Protein AF-A0A7W4FW14-F1 (afdb_monomer)

Radius of gyration: 12.53 Å; Cα contacts (8 Å, |Δi|>4): 108; chains: 1; bounding box: 27×20×34 Å

Foldseek 3Di:
DQQQADPVRAGNLLSVLVVVVVPDDAFDKDDLPCLVVSVVNPHPDDSVVSSVVNLVSCCVRQNPVDPQWDWDADPVGDIMIGGD

Sequence (84 aa):
MTNLINRNGSFNYSAFVKQLSATLEPGQVIHPRCVRETRGYGNTDPIEKAEKALRSAFEMQLGSINPNFKRKRAPHGGYEYLRV

Nearest PDB structures (foldseek):
  4ixa-assembly1_A  TM=5.234E-01  e=6.950E-02  Staphylococcus epidermidis ATCC 12228
  4u88-assembly2_B  TM=4.331E-01  e=1.095E-01  Staphylococcus aureus USA300-ISMMS1
  4qwq-assembly1_B  TM=4.320E-01  e=3.308E-01  Staphylococcus aureus
  6qj2-assembly1_B  TM=4.544E-01  e=2.325E+00  Thermochaetoides thermophila DSM 1495
  8k1f-assembly2_B-2  TM=4.217E-01  e=3.911E+00  Fusobacterium nucleatum subsp. nucleatum ATCC 25586

pLDDT: mean 86.59, std 6.78, range [54.0, 93.88]

Secondary structure (DSSP, 8-state):
----B-TTS-B-HHHHHHHHHHTPPTT-EE-TTTHHHHHHTT--S-HHHHHHHHHHHHHHHHSTT-TTEEEEE-TTSSEEEEE-

Mean predicted aligned error: 4.49 Å

Structure (mmCIF, N/CA/C/O backbone):
data_AF-A0A7W4FW14-F1
#
_entry.id   AF-A0A7W4FW14-F1
#
loop_
_atom_site.group_PDB
_atom_site.id
_atom_site.type_symbol
_atom_site.label_atom_id
_atom_site.label_alt_id
_atom_site.label_comp_id
_atom_site.label_asym_id
_atom_site.label_entity_id
_atom_site.label_seq_id
_atom_site.pdbx_PDB_ins_code
_atom_site.Cartn_x
_atom_site.Cartn_y
_atom_site.Cartn_z
_atom_site.occupancy
_atom_site.B_iso_or_equiv
_atom_site.auth_seq_id
_atom_site.auth_comp_id
_atom_site.auth_asym_id
_atom_site.auth_atom_id
_atom_site.pdbx_PDB_model_num
ATOM 1 N N . MET A 1 1 ? -11.871 -2.799 -13.667 1.00 54.00 1 MET A N 1
ATOM 2 C CA . MET A 1 1 ? -10.491 -3.175 -13.286 1.00 54.00 1 MET A CA 1
ATOM 3 C C . MET A 1 1 ? -9.690 -1.901 -13.095 1.00 54.00 1 MET A C 1
ATOM 5 O O . MET A 1 1 ? -9.751 -1.035 -13.960 1.00 54.00 1 MET A O 1
ATOM 9 N N . THR A 1 2 ? -9.015 -1.743 -11.959 1.00 69.62 2 THR A N 1
ATOM 10 C CA . THR A 1 2 ? -8.170 -0.571 -11.688 1.00 69.62 2 THR A CA 1
ATOM 11 C C . THR A 1 2 ? -6.919 -0.656 -12.556 1.00 69.62 2 THR A C 1
ATOM 13 O O . THR A 1 2 ? -6.236 -1.674 -12.535 1.00 69.62 2 THR A O 1
ATOM 16 N N . ASN A 1 3 ? -6.619 0.382 -13.339 1.00 83.12 3 ASN A N 1
ATOM 17 C CA . ASN A 1 3 ? -5.399 0.385 -14.139 1.00 83.12 3 ASN A CA 1
ATOM 18 C C . ASN A 1 3 ? -4.191 0.656 -13.229 1.00 83.12 3 ASN A C 1
ATOM 20 O O . ASN A 1 3 ? -4.096 1.723 -12.619 1.00 83.12 3 ASN A O 1
ATOM 24 N N . LEU A 1 4 ? -3.301 -0.329 -13.112 1.00 90.56 4 LEU A N 1
ATOM 25 C CA . LEU A 1 4 ? -2.109 -0.262 -12.263 1.00 90.56 4 LEU A CA 1
ATOM 26 C C . LEU A 1 4 ? -0.897 0.315 -12.995 1.00 90.56 4 LEU A C 1
ATOM 28 O O . LEU A 1 4 ? 0.123 0.574 -12.364 1.00 90.56 4 LEU A O 1
ATOM 32 N N . ILE A 1 5 ? -1.014 0.560 -14.301 1.00 92.06 5 ILE A N 1
ATOM 33 C CA . ILE A 1 5 ? 0.014 1.206 -15.108 1.00 92.06 5 ILE A CA 1
ATOM 34 C C . ILE A 1 5 ? -0.511 2.571 -15.550 1.00 92.06 5 ILE A C 1
ATOM 36 O O . ILE A 1 5 ? -1.572 2.697 -16.164 1.00 92.06 5 ILE A O 1
ATOM 40 N N . ASN A 1 6 ? 0.225 3.622 -15.206 1.00 88.69 6 ASN A N 1
ATOM 41 C CA . ASN A 1 6 ? -0.082 4.979 -15.635 1.00 88.69 6 ASN A CA 1
ATOM 42 C C . ASN A 1 6 ? 0.097 5.117 -17.155 1.00 88.69 6 ASN A C 1
ATOM 44 O O . ASN A 1 6 ? 0.815 4.348 -17.788 1.00 88.69 6 ASN A O 1
ATOM 48 N N . ARG A 1 7 ? -0.484 6.166 -17.751 1.00 87.94 7 ARG A N 1
ATOM 49 C CA . ARG A 1 7 ? -0.359 6.442 -19.200 1.00 87.94 7 ARG A CA 1
ATOM 50 C C . ARG A 1 7 ? 1.092 6.581 -19.684 1.00 87.94 7 ARG A C 1
ATOM 52 O O . ARG A 1 7 ? 1.361 6.367 -20.855 1.00 87.94 7 ARG A O 1
ATOM 59 N N . ASN A 1 8 ? 2.009 6.936 -18.785 1.00 89.31 8 ASN A N 1
ATOM 60 C CA . ASN A 1 8 ? 3.443 7.054 -19.053 1.00 89.31 8 ASN A CA 1
ATOM 61 C C . ASN A 1 8 ? 4.225 5.737 -18.851 1.00 89.31 8 ASN A C 1
ATOM 63 O O . ASN A 1 8 ? 5.450 5.766 -18.833 1.00 89.31 8 ASN A O 1
ATOM 67 N N . GLY A 1 9 ? 3.543 4.611 -18.621 1.00 85.81 9 GLY A N 1
ATOM 68 C CA . GLY A 1 9 ? 4.161 3.302 -18.391 1.00 85.81 9 GLY A CA 1
ATOM 69 C C . GLY A 1 9 ? 4.665 3.059 -16.963 1.00 85.81 9 GLY A C 1
ATOM 70 O O . GLY A 1 9 ? 5.111 1.957 -16.664 1.00 85.81 9 GLY A O 1
ATOM 71 N N . SER A 1 10 ? 4.586 4.042 -16.058 1.00 90.81 10 SER A N 1
ATOM 72 C CA . SER A 1 10 ? 5.004 3.854 -14.659 1.00 90.81 10 SER A CA 1
ATOM 73 C C . SER A 1 10 ? 3.981 3.066 -13.838 1.00 90.81 10 SER A C 1
ATOM 75 O O . SER A 1 10 ? 2.771 3.215 -14.027 1.00 90.81 10 SER A O 1
ATOM 77 N N . PHE A 1 11 ? 4.460 2.273 -12.877 1.00 93.00 11 PHE A N 1
ATOM 78 C CA . PHE A 1 11 ? 3.592 1.540 -11.962 1.00 93.00 11 PHE A CA 1
ATOM 79 C C . PHE A 1 11 ? 2.897 2.479 -10.964 1.00 93.00 11 PHE A C 1
ATOM 81 O O . PHE A 1 11 ? 3.513 3.357 -10.355 1.00 93.00 11 PHE A O 1
ATOM 88 N N . ASN A 1 12 ? 1.597 2.281 -10.765 1.00 93.88 12 ASN A N 1
ATOM 89 C CA . ASN A 1 12 ? 0.772 3.071 -9.865 1.00 93.88 12 ASN A CA 1
ATOM 90 C C . ASN A 1 12 ? 0.597 2.365 -8.514 1.00 93.88 12 ASN A C 1
ATOM 92 O O . ASN A 1 12 ? -0.393 1.680 -8.251 1.00 93.88 12 ASN A O 1
ATOM 96 N N . TYR A 1 13 ? 1.556 2.598 -7.617 1.00 91.94 13 TYR A N 1
ATOM 97 C CA . TYR A 1 13 ? 1.555 2.034 -6.265 1.00 91.94 13 TYR A CA 1
ATOM 98 C C . TYR A 1 13 ? 0.328 2.436 -5.437 1.00 91.94 13 TYR A C 1
ATOM 100 O O . TYR A 1 13 ? -0.167 1.636 -4.650 1.00 91.94 13 TYR A O 1
ATOM 108 N N . SER A 1 14 ? -0.205 3.648 -5.621 1.00 91.81 14 SER A N 1
ATOM 109 C CA . SER A 1 14 ? -1.400 4.088 -4.886 1.00 91.81 14 SER A CA 1
ATOM 110 C C . SER A 1 14 ? -2.647 3.321 -5.323 1.00 91.81 14 SER A C 1
ATOM 112 O O . SER A 1 14 ? -3.438 2.906 -4.480 1.00 91.81 14 SER A O 1
ATOM 114 N N . ALA A 1 15 ? -2.812 3.102 -6.629 1.00 91.56 15 ALA A N 1
ATOM 115 C CA . ALA A 1 15 ? -3.896 2.291 -7.171 1.00 91.56 15 ALA A CA 1
ATOM 116 C C . ALA A 1 15 ? -3.790 0.828 -6.716 1.00 91.56 15 ALA A C 1
ATOM 118 O O . ALA A 1 15 ? -4.797 0.241 -6.321 1.00 91.56 15 ALA A O 1
ATOM 119 N N . PHE A 1 16 ? -2.571 0.282 -6.694 1.00 92.19 16 PHE A N 1
ATOM 120 C CA . PHE A 1 16 ? -2.297 -1.062 -6.187 1.00 92.19 16 PHE A CA 1
ATOM 121 C C . PHE A 1 16 ? -2.702 -1.209 -4.715 1.00 92.19 16 PHE A C 1
ATOM 123 O O . PHE A 1 16 ? -3.475 -2.101 -4.380 1.00 92.19 16 PHE A O 1
ATOM 130 N N . VAL A 1 17 ? -2.259 -0.294 -3.845 1.00 90.94 17 VAL A N 1
ATOM 131 C CA . VAL A 1 17 ? -2.620 -0.316 -2.418 1.00 90.94 17 VAL A CA 1
ATOM 132 C C . VAL A 1 17 ? -4.128 -0.171 -2.222 1.00 90.94 17 VAL A C 1
ATOM 134 O O . VAL A 1 17 ? -4.696 -0.894 -1.410 1.00 90.94 17 VAL A O 1
ATOM 137 N N . LYS A 1 18 ? -4.800 0.706 -2.982 1.00 90.06 18 LYS A N 1
ATOM 138 C CA . LYS A 1 18 ? -6.266 0.828 -2.930 1.00 90.06 18 LYS A CA 1
ATOM 139 C C . LYS A 1 18 ? -6.955 -0.490 -3.271 1.00 90.06 18 LYS A C 1
ATOM 141 O O . LYS A 1 18 ? -7.807 -0.933 -2.506 1.00 90.06 18 LYS A O 1
ATOM 146 N N . GLN A 1 19 ? -6.572 -1.120 -4.381 1.00 90.44 19 GLN A N 1
ATOM 147 C CA . GLN A 1 19 ? -7.136 -2.403 -4.801 1.00 90.44 19 GLN A CA 1
ATOM 148 C C . GLN A 1 19 ? -6.914 -3.484 -3.740 1.00 90.44 19 GLN A C 1
ATOM 150 O O . GLN A 1 19 ? -7.856 -4.174 -3.370 1.00 90.44 19 GLN A O 1
ATOM 155 N N . LEU A 1 20 ? -5.695 -3.582 -3.216 1.00 88.75 20 LEU A N 1
ATOM 156 C CA . LEU A 1 20 ? -5.330 -4.567 -2.206 1.00 88.75 20 LEU A CA 1
ATOM 157 C C . LEU A 1 20 ? -6.051 -4.325 -0.869 1.00 88.75 20 LEU A C 1
ATOM 159 O O . LEU A 1 20 ? -6.472 -5.258 -0.201 1.00 88.75 20 LEU A O 1
ATOM 163 N N . SER A 1 21 ? -6.259 -3.064 -0.489 1.00 88.75 21 SER A N 1
ATOM 164 C CA . SER A 1 21 ? -7.010 -2.715 0.721 1.00 88.75 21 SER A CA 1
ATOM 165 C C . SER A 1 21 ? -8.507 -3.013 0.614 1.00 88.75 21 SER A C 1
ATOM 167 O O . SER A 1 21 ? -9.151 -3.254 1.629 1.00 88.75 21 SER A O 1
ATOM 169 N N . ALA A 1 22 ? -9.058 -3.007 -0.604 1.00 89.00 22 ALA A N 1
ATOM 170 C CA . ALA A 1 22 ? -10.467 -3.289 -0.856 1.00 89.00 22 ALA A CA 1
ATOM 171 C C . ALA A 1 22 ? -10.803 -4.784 -0.746 1.00 89.00 22 ALA A C 1
ATOM 173 O O . ALA A 1 22 ? -11.969 -5.124 -0.580 1.00 89.00 22 ALA A O 1
ATOM 174 N N . THR A 1 23 ? -9.802 -5.666 -0.826 1.00 88.75 23 THR A N 1
ATOM 175 C CA . THR A 1 23 ? -9.977 -7.111 -0.628 1.00 88.75 23 THR A CA 1
ATOM 176 C C . THR A 1 23 ? -9.822 -7.539 0.831 1.00 88.75 23 THR A C 1
ATOM 178 O O . THR A 1 23 ? -9.960 -8.723 1.117 1.00 88.75 23 THR A O 1
ATOM 181 N N . LEU A 1 24 ? -9.495 -6.613 1.742 1.00 89.94 2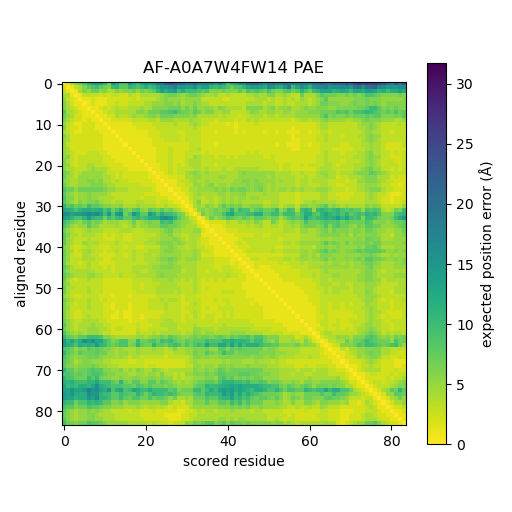4 LEU A N 1
ATOM 182 C CA . LEU A 1 24 ? -9.328 -6.920 3.161 1.00 89.94 24 LEU A CA 1
ATOM 183 C C . LEU A 1 24 ? -10.656 -6.847 3.908 1.00 89.94 24 LEU A C 1
ATOM 185 O O . LEU A 1 24 ? -11.374 -5.848 3.836 1.00 89.94 24 LEU A O 1
ATOM 189 N N . GLU A 1 25 ? -10.922 -7.871 4.707 1.00 91.00 25 GLU A N 1
ATOM 190 C CA . GLU A 1 25 ? -12.028 -7.892 5.661 1.00 91.00 25 GLU A CA 1
ATOM 191 C C . GLU A 1 25 ? -11.633 -7.236 6.999 1.00 91.00 25 GLU A C 1
ATOM 193 O O . GLU A 1 25 ? -10.442 -7.183 7.337 1.00 91.00 25 GLU A O 1
ATOM 198 N N . PRO A 1 26 ? -12.599 -6.729 7.792 1.00 92.06 26 PRO A N 1
ATOM 199 C CA . PRO A 1 26 ? -12.329 -6.242 9.144 1.00 92.06 26 PRO A CA 1
ATOM 200 C C . PRO A 1 26 ? -11.599 -7.293 9.990 1.00 92.06 26 PRO A C 1
ATOM 202 O O . PRO A 1 26 ? -11.979 -8.460 10.021 1.00 92.06 26 PRO A O 1
ATOM 205 N N . GLY A 1 27 ? -10.530 -6.881 10.671 1.00 89.75 27 GLY A N 1
ATOM 206 C CA . GLY A 1 27 ? -9.648 -7.769 11.433 1.00 89.75 27 GLY A CA 1
ATOM 207 C C . GLY A 1 27 ? -8.415 -8.258 10.665 1.00 89.75 27 GLY A C 1
ATOM 208 O O . GLY A 1 27 ? -7.473 -8.746 11.290 1.00 89.75 27 GLY A O 1
ATOM 209 N N . GLN A 1 28 ? -8.365 -8.094 9.340 1.00 91.12 28 GLN A N 1
ATOM 210 C CA . GLN A 1 28 ? -7.202 -8.483 8.542 1.00 91.12 28 GLN A CA 1
ATOM 211 C C . GLN A 1 28 ? -6.113 -7.405 8.535 1.00 91.12 28 GLN A C 1
ATOM 213 O O . GLN A 1 28 ? -6.377 -6.200 8.577 1.00 91.12 28 GLN A O 1
ATOM 218 N N . VAL A 1 29 ? -4.860 -7.859 8.463 1.00 88.62 29 VAL A N 1
ATOM 219 C CA . VAL A 1 29 ? -3.665 -7.011 8.502 1.00 88.62 29 VAL A CA 1
ATOM 220 C C . VAL A 1 29 ? -2.938 -7.074 7.173 1.00 88.62 29 VAL A C 1
ATOM 222 O O . VAL A 1 29 ? -2.817 -8.131 6.559 1.00 88.62 29 VAL A O 1
ATOM 225 N N . ILE A 1 30 ? -2.388 -5.934 6.768 1.00 87.62 30 ILE A N 1
ATOM 226 C CA . ILE A 1 30 ? -1.508 -5.842 5.616 1.00 87.62 30 ILE A CA 1
ATOM 227 C C . ILE A 1 30 ? -0.201 -5.121 5.934 1.00 87.62 30 ILE A C 1
ATOM 229 O O . ILE A 1 30 ? -0.145 -4.184 6.739 1.00 87.62 30 ILE A O 1
ATOM 233 N N . HIS A 1 31 ? 0.863 -5.560 5.262 1.00 83.12 31 HIS A N 1
ATOM 234 C CA . HIS A 1 31 ? 2.208 -5.024 5.408 1.00 83.12 31 HIS A CA 1
ATOM 235 C C . HIS A 1 31 ? 2.730 -4.469 4.074 1.00 83.12 31 HIS A C 1
ATOM 237 O O . HIS A 1 31 ? 2.534 -5.095 3.033 1.00 83.12 31 HIS A O 1
ATOM 243 N N . PRO A 1 32 ? 3.506 -3.370 4.086 1.00 72.62 32 PRO A N 1
ATOM 244 C CA . PRO A 1 32 ? 4.099 -2.775 2.885 1.00 72.62 32 PRO A CA 1
ATOM 245 C C . PRO A 1 32 ? 5.286 -3.577 2.302 1.00 72.62 32 PRO A C 1
ATOM 247 O O . PRO A 1 32 ? 6.184 -2.998 1.697 1.00 72.62 32 PRO A O 1
ATOM 250 N N . ARG A 1 33 ? 5.327 -4.906 2.481 1.00 68.06 33 ARG A N 1
ATOM 251 C CA . ARG A 1 33 ? 6.405 -5.796 1.992 1.00 68.06 33 ARG A CA 1
ATOM 252 C C . ARG A 1 33 ? 6.035 -6.581 0.728 1.00 68.06 33 ARG A C 1
ATOM 254 O O . ARG A 1 33 ? 6.791 -7.444 0.292 1.00 68.06 33 ARG A O 1
ATOM 261 N N . CYS A 1 34 ? 4.914 -6.258 0.095 1.00 70.81 34 CYS A N 1
ATOM 262 C CA . CYS A 1 34 ? 4.407 -6.939 -1.096 1.00 70.81 34 CYS A CA 1
ATOM 263 C C . CYS A 1 34 ? 5.084 -6.508 -2.418 1.00 70.81 34 CYS A C 1
ATOM 265 O O . CYS A 1 34 ? 4.482 -6.579 -3.485 1.00 70.81 34 CYS A O 1
ATOM 267 N N . VAL A 1 35 ? 6.362 -6.096 -2.410 1.00 79.50 35 VAL A N 1
ATOM 268 C CA . VAL A 1 35 ? 7.063 -5.679 -3.647 1.00 79.50 35 VAL A CA 1
ATOM 269 C C . VAL A 1 35 ? 7.105 -6.794 -4.689 1.00 79.50 35 VAL A C 1
ATOM 271 O O . VAL A 1 35 ? 6.922 -6.528 -5.876 1.00 79.50 35 VAL A O 1
ATOM 274 N N . ARG A 1 36 ? 7.274 -8.052 -4.268 1.00 82.69 36 ARG A N 1
ATOM 275 C CA . ARG A 1 36 ? 7.201 -9.198 -5.188 1.00 82.69 36 ARG A CA 1
ATOM 276 C C . ARG A 1 36 ? 5.845 -9.297 -5.886 1.00 82.69 36 ARG A C 1
ATOM 278 O O . ARG A 1 36 ? 5.817 -9.584 -7.076 1.00 82.69 36 ARG A O 1
ATOM 285 N N . GLU A 1 37 ? 4.753 -8.999 -5.187 1.00 84.00 37 GLU A N 1
ATOM 286 C CA . GLU A 1 37 ? 3.408 -9.022 -5.768 1.00 84.00 37 GLU A CA 1
ATOM 287 C C . GLU A 1 37 ? 3.255 -7.937 -6.830 1.00 84.00 37 GLU A C 1
ATOM 289 O O . GLU A 1 37 ? 2.734 -8.224 -7.901 1.00 84.00 37 GLU A O 1
ATOM 294 N N . THR A 1 38 ? 3.805 -6.733 -6.610 1.00 87.50 38 THR A N 1
ATOM 295 C CA . THR A 1 38 ? 3.741 -5.646 -7.609 1.00 87.50 38 THR A CA 1
ATOM 296 C C . THR A 1 38 ? 4.325 -6.050 -8.968 1.00 87.50 38 THR A C 1
ATOM 298 O O . THR A 1 38 ? 3.831 -5.602 -10.001 1.00 87.50 38 THR A O 1
ATOM 301 N N . ARG A 1 39 ? 5.319 -6.953 -8.999 1.00 87.50 39 ARG A N 1
ATOM 302 C CA . ARG A 1 39 ? 5.890 -7.477 -10.254 1.00 87.50 39 ARG A CA 1
ATOM 303 C C . ARG A 1 39 ? 4.892 -8.314 -11.049 1.00 87.50 39 ARG A C 1
ATOM 305 O O . ARG A 1 39 ? 4.868 -8.214 -12.269 1.00 87.50 39 ARG A O 1
ATOM 312 N N . GLY A 1 40 ? 4.037 -9.079 -10.367 1.00 86.00 40 GLY A N 1
ATOM 313 C CA . GLY A 1 40 ? 2.945 -9.827 -10.999 1.00 86.00 40 GLY A CA 1
ATOM 314 C C . GLY A 1 40 ? 1.913 -8.925 -11.683 1.00 86.00 40 GLY A C 1
ATOM 315 O O . GLY A 1 40 ? 1.222 -9.364 -12.595 1.00 86.00 40 GLY A O 1
ATOM 316 N N . TYR A 1 41 ? 1.863 -7.647 -11.298 1.00 87.44 41 TYR A N 1
ATOM 317 C CA . TYR A 1 41 ? 1.006 -6.622 -11.895 1.00 87.44 41 TYR A CA 1
ATOM 318 C C . TYR A 1 41 ? 1.742 -5.721 -12.904 1.00 87.44 41 TYR A C 1
ATOM 320 O O . TYR A 1 41 ? 1.227 -4.668 -13.278 1.00 87.44 41 TYR A O 1
ATOM 328 N N . GLY A 1 42 ? 2.942 -6.115 -13.346 1.00 88.19 42 GLY A N 1
ATOM 329 C CA . GLY A 1 42 ? 3.705 -5.401 -14.374 1.00 88.19 42 GLY A CA 1
ATOM 330 C C . GLY A 1 42 ? 4.665 -4.334 -13.845 1.00 88.19 42 GLY A C 1
ATOM 331 O O . GLY 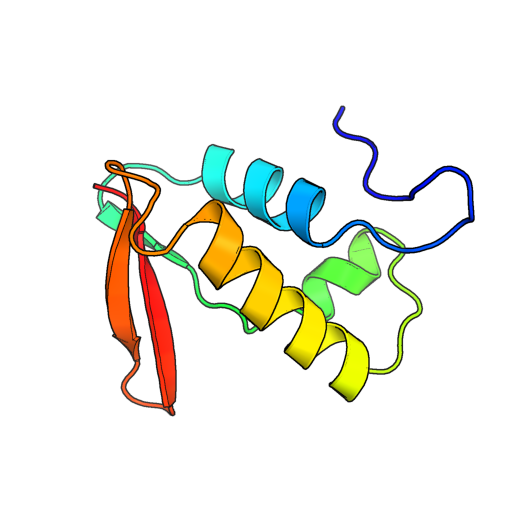A 1 42 ? 5.156 -3.525 -14.627 1.00 88.19 42 GLY A O 1
ATOM 332 N N . ASN A 1 43 ? 4.957 -4.307 -12.540 1.00 91.06 43 ASN A N 1
ATOM 333 C CA . ASN A 1 43 ? 5.992 -3.423 -12.012 1.00 91.06 43 ASN A CA 1
ATOM 334 C C . ASN A 1 43 ? 7.395 -3.868 -12.458 1.00 91.06 43 ASN A C 1
ATOM 336 O O . ASN A 1 43 ? 7.830 -4.981 -12.149 1.00 91.06 43 ASN A O 1
ATOM 340 N N . THR A 1 44 ? 8.124 -2.964 -13.107 1.00 91.12 44 THR A N 1
ATOM 341 C CA . THR A 1 44 ? 9.513 -3.160 -13.548 1.00 91.12 44 THR A CA 1
ATOM 342 C C . THR A 1 44 ? 10.516 -2.302 -12.773 1.00 91.12 44 THR A C 1
ATOM 344 O O . THR A 1 44 ? 11.698 -2.292 -13.113 1.00 91.12 44 THR A O 1
ATOM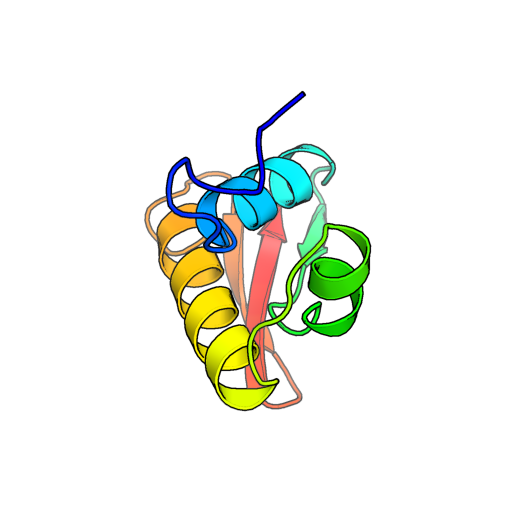 347 N N . ASP A 1 45 ? 10.075 -1.561 -11.751 1.00 90.25 45 ASP A N 1
ATOM 348 C CA . ASP A 1 45 ? 10.969 -0.725 -10.953 1.00 90.25 45 ASP A CA 1
ATOM 349 C C . ASP A 1 45 ? 12.006 -1.569 -10.176 1.00 90.25 45 ASP A C 1
ATOM 351 O O . ASP A 1 45 ? 11.713 -2.686 -9.722 1.00 90.25 45 ASP A O 1
ATOM 355 N N . PRO A 1 46 ? 13.214 -1.019 -9.939 1.00 91.19 46 PRO A N 1
ATOM 356 C CA . PRO A 1 46 ? 14.175 -1.599 -9.007 1.00 91.19 46 PRO A CA 1
ATOM 357 C C . PRO A 1 46 ? 13.567 -1.796 -7.612 1.00 91.19 46 PRO A C 1
ATOM 359 O O . PRO A 1 46 ? 12.757 -0.984 -7.162 1.00 91.19 46 PRO A O 1
ATOM 362 N N . ILE A 1 47 ? 13.999 -2.846 -6.902 1.00 88.50 47 ILE A N 1
ATOM 363 C CA . ILE A 1 47 ? 13.418 -3.254 -5.608 1.00 88.50 47 ILE A CA 1
ATOM 364 C C . ILE A 1 47 ? 13.402 -2.098 -4.607 1.00 88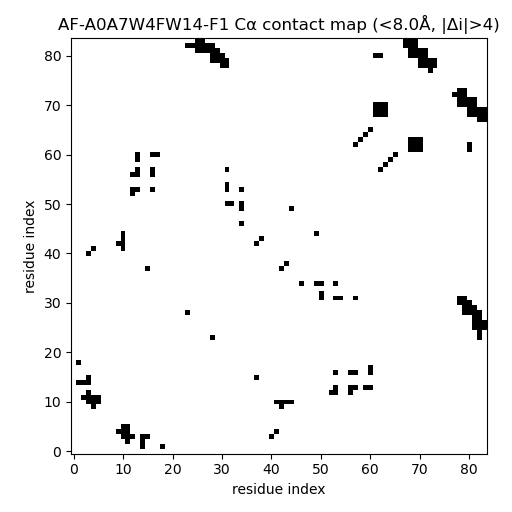.50 47 ILE A C 1
ATOM 366 O O . ILE A 1 47 ? 12.357 -1.812 -4.037 1.00 88.50 47 ILE A O 1
ATOM 370 N N . GLU A 1 48 ? 14.519 -1.392 -4.437 1.00 87.81 48 GLU A N 1
ATOM 371 C CA . GLU A 1 48 ? 14.622 -0.288 -3.473 1.00 87.81 48 GLU A CA 1
ATOM 372 C C . GLU A 1 48 ? 13.635 0.848 -3.773 1.00 87.81 48 GLU A C 1
ATOM 374 O O . GLU A 1 48 ? 12.975 1.379 -2.873 1.00 87.81 48 GLU A O 1
ATOM 379 N N . LYS A 1 49 ? 13.488 1.196 -5.058 1.00 89.94 49 LYS A N 1
ATOM 380 C CA . LYS A 1 49 ? 12.539 2.216 -5.514 1.00 89.94 49 LYS A CA 1
ATOM 381 C C . LYS A 1 49 ? 11.105 1.763 -5.248 1.00 89.94 49 LYS A C 1
ATOM 383 O O . LYS A 1 49 ? 10.317 2.540 -4.706 1.00 89.94 49 LYS A O 1
ATOM 388 N N . ALA A 1 50 ? 10.793 0.510 -5.572 1.00 90.06 50 ALA A N 1
ATOM 389 C CA . ALA A 1 50 ? 9.481 -0.075 -5.346 1.00 90.06 50 ALA A CA 1
ATOM 390 C C . ALA A 1 50 ? 9.131 -0.148 -3.855 1.00 90.06 50 ALA A C 1
ATOM 392 O O . ALA A 1 50 ? 8.038 0.247 -3.468 1.00 90.06 50 ALA A O 1
ATOM 393 N N . GLU A 1 51 ? 10.059 -0.568 -2.993 1.00 88.81 51 GLU A N 1
ATOM 394 C CA . GLU A 1 51 ? 9.850 -0.615 -1.543 1.00 88.81 51 GLU A CA 1
ATOM 395 C C . GLU A 1 51 ? 9.572 0.763 -0.948 1.00 88.81 51 GLU A C 1
ATOM 397 O O . GLU A 1 51 ? 8.716 0.904 -0.070 1.00 88.81 51 GLU A O 1
ATOM 402 N N . LYS A 1 52 ? 10.310 1.786 -1.389 1.00 89.12 52 LYS A N 1
ATOM 403 C CA . LYS A 1 52 ? 10.106 3.158 -0.918 1.00 89.12 52 LYS A CA 1
ATOM 404 C C . LYS A 1 52 ? 8.756 3.697 -1.390 1.00 89.12 52 LYS A C 1
ATOM 406 O O . LYS A 1 52 ? 7.989 4.199 -0.572 1.00 89.12 52 LYS A O 1
ATOM 411 N N . ALA A 1 53 ? 8.443 3.541 -2.677 1.00 90.88 53 ALA A N 1
ATOM 412 C CA . ALA A 1 53 ? 7.181 3.994 -3.258 1.00 90.88 53 ALA A CA 1
ATOM 413 C C . ALA A 1 53 ? 5.969 3.285 -2.636 1.00 90.88 53 ALA A C 1
ATOM 415 O O . ALA A 1 53 ? 4.966 3.929 -2.329 1.00 90.88 53 ALA A O 1
ATOM 416 N N . LEU A 1 54 ? 6.081 1.979 -2.388 1.00 90.12 54 LEU A N 1
ATOM 417 C CA . LEU A 1 54 ? 5.040 1.180 -1.755 1.00 90.12 54 LEU A CA 1
ATOM 418 C C . LEU A 1 54 ? 4.803 1.635 -0.313 1.00 90.12 54 LEU A C 1
ATOM 420 O O . LEU A 1 54 ? 3.663 1.907 0.051 1.00 90.12 54 LEU A O 1
ATOM 424 N N . ARG A 1 55 ? 5.862 1.818 0.489 1.00 89.06 55 ARG A N 1
ATOM 425 C CA . ARG A 1 55 ? 5.743 2.362 1.854 1.00 89.06 55 ARG A CA 1
ATOM 426 C C . ARG A 1 55 ? 5.016 3.707 1.878 1.00 89.06 55 ARG A C 1
ATOM 428 O O . ARG A 1 55 ? 4.075 3.867 2.652 1.00 89.06 55 ARG A O 1
ATOM 435 N N . SER A 1 56 ? 5.396 4.634 0.999 1.00 90.12 56 SER A N 1
ATOM 436 C CA . SER A 1 56 ? 4.722 5.931 0.882 1.00 90.12 56 SER A CA 1
ATOM 437 C C . SER A 1 56 ? 3.260 5.795 0.445 1.00 90.12 56 SER A C 1
ATOM 439 O O . SER A 1 56 ? 2.398 6.484 0.982 1.00 90.12 56 SER A O 1
ATOM 441 N N . ALA A 1 57 ? 2.948 4.892 -0.488 1.00 90.88 57 ALA A N 1
ATOM 442 C CA . ALA A 1 57 ? 1.574 4.648 -0.922 1.00 90.88 57 ALA A CA 1
ATOM 443 C C . ALA A 1 57 ? 0.698 4.092 0.213 1.00 90.88 57 ALA A C 1
ATOM 445 O O . ALA A 1 57 ? -0.413 4.575 0.414 1.00 90.88 57 ALA A O 1
ATOM 446 N N . PHE A 1 58 ? 1.204 3.133 0.993 1.00 90.88 58 PHE A N 1
ATOM 447 C CA . PHE A 1 58 ? 0.515 2.620 2.181 1.00 90.88 58 PHE A CA 1
ATOM 448 C C . PHE A 1 58 ? 0.247 3.716 3.210 1.00 90.88 58 PHE A C 1
ATOM 450 O O . PHE A 1 58 ? -0.860 3.813 3.733 1.00 90.88 58 PHE A O 1
ATOM 457 N N . GLU A 1 59 ? 1.227 4.578 3.472 1.00 88.44 59 GLU A N 1
ATOM 458 C CA . GLU A 1 59 ? 1.052 5.698 4.392 1.00 88.44 59 GLU A CA 1
ATOM 459 C C . GLU A 1 59 ? 0.015 6.713 3.900 1.00 88.44 59 GLU A C 1
ATOM 461 O O . GLU A 1 59 ? -0.854 7.107 4.674 1.00 88.44 59 GLU A O 1
ATOM 466 N N . MET A 1 60 ? 0.041 7.081 2.619 1.00 89.38 60 MET A N 1
ATOM 467 C CA . MET A 1 60 ? -0.935 8.018 2.057 1.00 89.38 60 MET A CA 1
ATOM 468 C C . MET A 1 60 ? -2.356 7.442 1.997 1.00 89.38 60 MET A C 1
ATOM 470 O O . MET A 1 60 ? -3.313 8.175 2.228 1.00 89.38 60 MET A O 1
ATOM 474 N N . GLN A 1 61 ? -2.514 6.157 1.657 1.00 89.00 61 GLN A N 1
ATOM 475 C CA . GLN A 1 61 ? -3.835 5.548 1.440 1.00 89.00 61 GLN A CA 1
ATOM 476 C C . GLN A 1 61 ? -4.469 4.986 2.716 1.00 89.00 61 GLN A C 1
ATOM 478 O O . GLN A 1 61 ? -5.687 5.066 2.878 1.00 89.00 61 GLN A O 1
ATOM 483 N N . LEU A 1 62 ? -3.662 4.380 3.593 1.00 88.56 62 LEU A N 1
ATOM 484 C CA . LEU A 1 62 ? -4.123 3.622 4.765 1.00 88.56 62 LEU A CA 1
ATOM 485 C C . LEU A 1 62 ? -3.583 4.174 6.090 1.00 88.56 62 LEU A C 1
ATOM 487 O O . LEU A 1 62 ? -3.887 3.624 7.144 1.00 88.56 62 LEU A O 1
ATOM 491 N N . GLY A 1 63 ? -2.746 5.216 6.060 1.00 83.19 63 GLY A N 1
ATOM 492 C CA . GLY A 1 63 ? -2.261 5.882 7.267 1.00 83.19 63 GLY A CA 1
ATOM 493 C C . GLY A 1 63 ? -3.369 6.615 8.022 1.00 83.19 63 GLY A C 1
ATOM 494 O O . GLY A 1 63 ? -4.551 6.317 7.885 1.00 83.19 63 GLY A O 1
ATOM 495 N N . SER A 1 64 ? -2.991 7.623 8.809 1.00 74.44 64 SER A N 1
ATOM 496 C CA . SER A 1 64 ? -3.897 8.314 9.745 1.00 74.44 64 SER A CA 1
ATOM 497 C C . SER A 1 64 ? -5.133 8.965 9.108 1.00 74.44 64 SER A C 1
ATOM 499 O O . SER A 1 64 ? -6.029 9.394 9.823 1.00 74.44 64 SER A O 1
ATOM 501 N N . ILE A 1 65 ? -5.169 9.072 7.779 1.00 77.06 65 ILE A N 1
ATOM 502 C CA . ILE A 1 65 ? -6.242 9.709 7.014 1.00 77.06 65 ILE A CA 1
ATOM 503 C C . ILE A 1 65 ? -7.422 8.745 6.793 1.00 77.06 65 ILE A C 1
ATOM 505 O O . ILE A 1 65 ? -8.549 9.197 6.608 1.00 77.06 6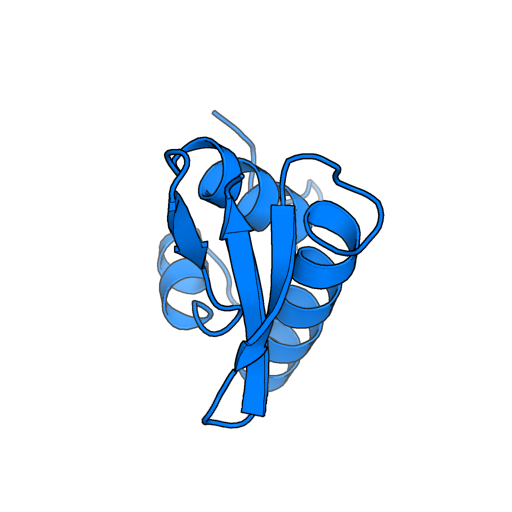5 ILE A O 1
ATOM 509 N N . ASN A 1 66 ? -7.201 7.424 6.812 1.00 84.81 66 ASN A N 1
ATOM 510 C CA . ASN A 1 66 ? -8.252 6.450 6.514 1.00 84.81 66 ASN A CA 1
ATOM 511 C C . ASN A 1 66 ? -8.871 5.890 7.808 1.00 84.81 66 ASN A C 1
ATOM 513 O O . ASN A 1 66 ? -8.225 5.087 8.478 1.00 84.81 66 ASN A O 1
ATOM 517 N N . PRO A 1 67 ? -10.124 6.247 8.156 1.00 86.88 67 PRO A N 1
ATOM 518 C CA . PRO A 1 67 ? -10.737 5.854 9.430 1.00 86.88 67 PRO A CA 1
ATOM 519 C C . PRO A 1 67 ? -10.969 4.344 9.555 1.00 86.88 67 PRO A C 1
ATOM 521 O O . PRO A 1 67 ? -11.098 3.830 10.661 1.00 86.88 67 PRO A O 1
ATOM 524 N N . ASN A 1 68 ? -10.989 3.629 8.430 1.00 89.31 68 ASN A N 1
ATOM 525 C CA . ASN A 1 68 ? -11.189 2.186 8.405 1.00 89.31 68 ASN A CA 1
ATOM 526 C C . ASN A 1 68 ? -9.890 1.392 8.588 1.00 89.31 68 ASN A C 1
ATOM 528 O O . ASN A 1 68 ? -9.884 0.171 8.440 1.00 89.31 68 ASN A O 1
ATOM 532 N N . PHE A 1 69 ? -8.763 2.066 8.819 1.00 92.06 69 PHE A N 1
ATOM 533 C CA . PHE A 1 69 ? -7.492 1.405 9.064 1.00 92.06 69 PHE A CA 1
ATOM 534 C C . PHE A 1 69 ? -6.834 1.956 10.322 1.00 92.06 69 PHE A C 1
ATOM 536 O O . PHE A 1 69 ? -6.713 3.163 10.522 1.00 92.06 69 PHE A O 1
ATOM 543 N N . LYS A 1 70 ? -6.358 1.050 11.175 1.00 90.25 70 LYS A N 1
ATOM 544 C CA . LYS A 1 70 ? -5.485 1.387 12.298 1.00 90.25 70 LYS A CA 1
ATOM 545 C C . LYS A 1 70 ? -4.059 0.982 11.973 1.00 90.25 70 LYS A C 1
ATOM 547 O O . LYS A 1 70 ? -3.793 -0.136 11.541 1.00 90.25 70 LYS A O 1
ATOM 552 N N . ARG A 1 71 ? -3.128 1.899 12.220 1.00 89.44 71 ARG A N 1
ATOM 553 C CA . ARG A 1 71 ? -1.697 1.677 12.022 1.00 89.44 71 ARG A CA 1
ATOM 554 C C . ARG A 1 71 ? -1.040 1.259 13.332 1.00 89.44 71 ARG A C 1
ATOM 556 O O . ARG A 1 71 ? -1.206 1.930 14.347 1.00 89.44 71 ARG A O 1
ATOM 563 N N . LYS A 1 72 ? -0.219 0.213 13.289 1.00 88.06 72 LYS A N 1
ATOM 564 C CA . LYS A 1 72 ? 0.625 -0.227 14.407 1.00 88.06 72 LYS A CA 1
ATOM 565 C C . LYS A 1 72 ? 2.054 -0.465 13.928 1.00 88.06 72 LYS A C 1
ATOM 567 O O . LYS A 1 72 ? 2.291 -0.704 12.748 1.00 88.06 72 LYS A O 1
ATOM 572 N N . ARG A 1 73 ? 3.040 -0.333 14.819 1.00 83.69 73 ARG A N 1
ATOM 573 C CA . ARG A 1 73 ? 4.439 -0.636 14.486 1.00 83.69 73 ARG A CA 1
ATOM 574 C C . ARG A 1 73 ? 4.620 -2.152 14.406 1.00 83.69 73 ARG A C 1
ATOM 576 O O . ARG A 1 73 ? 4.288 -2.852 15.359 1.00 83.69 73 ARG A O 1
ATOM 583 N N . ALA A 1 74 ? 5.132 -2.638 13.279 1.00 82.00 74 ALA A N 1
ATOM 584 C CA . ALA A 1 74 ? 5.344 -4.067 13.076 1.00 82.00 74 ALA A CA 1
ATOM 585 C C . ALA A 1 74 ? 6.579 -4.548 13.872 1.00 82.00 74 ALA A C 1
ATOM 587 O O . ALA A 1 74 ? 7.574 -3.813 13.928 1.00 82.00 74 ALA A O 1
ATOM 588 N N . PRO A 1 75 ? 6.575 -5.777 14.429 1.00 76.81 75 PRO A N 1
ATOM 589 C CA . PRO A 1 75 ? 7.687 -6.311 15.230 1.00 76.81 75 PRO A CA 1
ATOM 590 C C . PRO A 1 75 ? 9.035 -6.323 14.499 1.00 76.81 75 PRO A C 1
ATOM 592 O O . PRO A 1 75 ? 10.079 -6.085 15.095 1.00 76.81 75 PRO A O 1
ATOM 595 N N . HIS A 1 76 ? 9.016 -6.539 13.184 1.00 73.62 76 HIS A N 1
ATOM 596 C CA . HIS A 1 76 ? 10.218 -6.623 12.348 1.00 73.62 76 HIS A CA 1
ATOM 597 C C . HIS A 1 76 ? 10.587 -5.296 11.668 1.0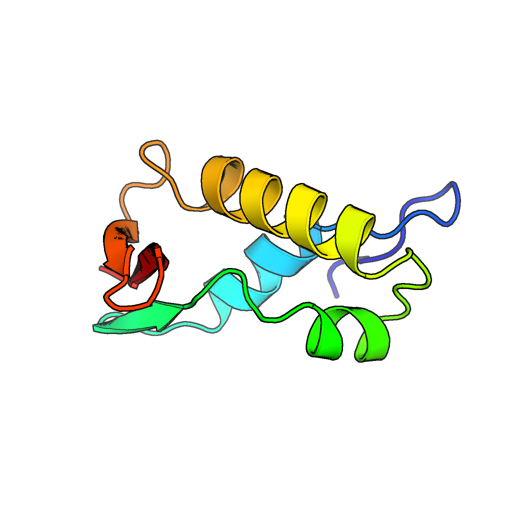0 73.62 76 HIS A C 1
ATOM 599 O O . HIS A 1 76 ? 11.304 -5.296 10.666 1.00 73.62 76 HIS A O 1
ATOM 605 N N . GLY A 1 77 ? 10.063 -4.171 12.163 1.00 71.69 77 GLY A N 1
ATOM 606 C CA . GLY A 1 77 ? 10.273 -2.844 11.591 1.00 71.69 77 GLY A CA 1
ATOM 607 C C . GLY A 1 77 ? 9.246 -2.460 10.519 1.00 71.69 77 GLY A C 1
ATOM 608 O O . GLY A 1 77 ? 8.723 -3.302 9.781 1.00 71.69 77 GLY A O 1
ATOM 609 N N . GLY A 1 78 ? 8.975 -1.154 10.435 1.00 78.94 78 GLY A N 1
ATOM 610 C CA . GLY A 1 78 ? 7.912 -0.574 9.610 1.00 78.94 78 GLY A CA 1
ATOM 611 C C . GLY A 1 78 ? 6.556 -0.524 10.321 1.00 78.94 78 GLY A C 1
ATOM 612 O O . GLY A 1 78 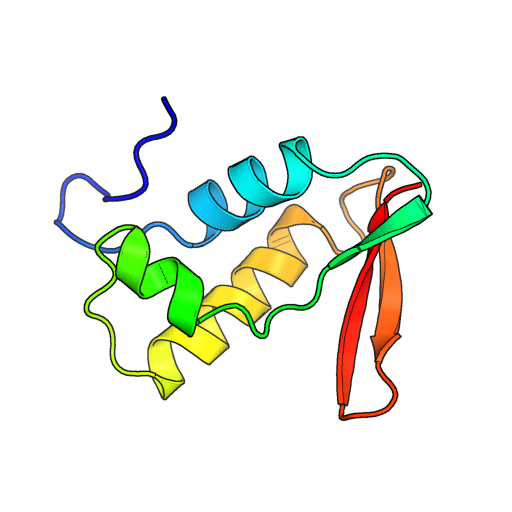? 6.482 -0.576 11.551 1.00 78.94 78 GLY A O 1
ATOM 613 N N . TYR A 1 79 ? 5.486 -0.414 9.532 1.00 85.50 79 TYR A N 1
ATOM 614 C CA . TYR A 1 79 ? 4.106 -0.357 10.012 1.00 85.50 79 TYR A CA 1
ATOM 615 C C . TYR A 1 79 ? 3.262 -1.492 9.429 1.00 85.50 79 TYR A C 1
ATOM 617 O O . TYR A 1 79 ? 3.468 -1.913 8.292 1.00 85.50 79 TYR A O 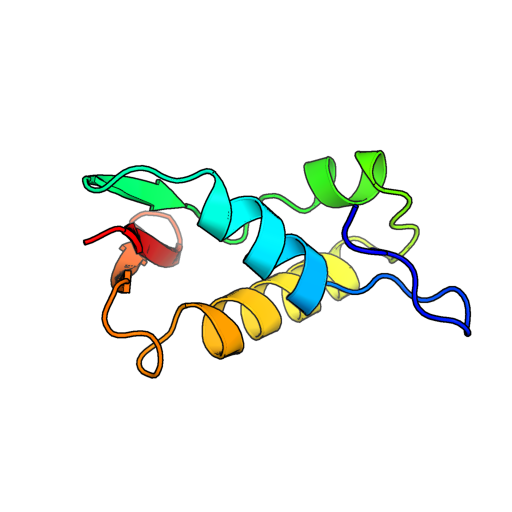1
ATOM 625 N N . GLU A 1 80 ? 2.313 -1.963 10.227 1.00 88.06 80 GLU A N 1
ATOM 626 C CA . GLU A 1 80 ? 1.215 -2.837 9.833 1.00 88.06 80 GLU A CA 1
ATOM 627 C C . GLU A 1 80 ? -0.092 -2.039 9.853 1.00 88.06 80 GLU A C 1
ATOM 629 O O . GLU A 1 80 ? -0.276 -1.157 10.700 1.00 88.06 80 GLU A O 1
ATOM 634 N N . TYR A 1 81 ? -0.971 -2.322 8.894 1.00 89.88 81 TYR A N 1
ATOM 635 C CA . TYR A 1 81 ? -2.253 -1.643 8.738 1.00 89.88 81 TYR A CA 1
ATOM 636 C C . TYR A 1 81 ? -3.361 -2.670 8.940 1.00 89.88 81 TYR A C 1
ATOM 638 O O . TYR A 1 81 ? -3.514 -3.589 8.140 1.00 89.88 81 TYR A O 1
ATOM 646 N N . LEU A 1 82 ? -4.095 -2.530 10.039 1.00 90.38 82 LEU A N 1
ATOM 647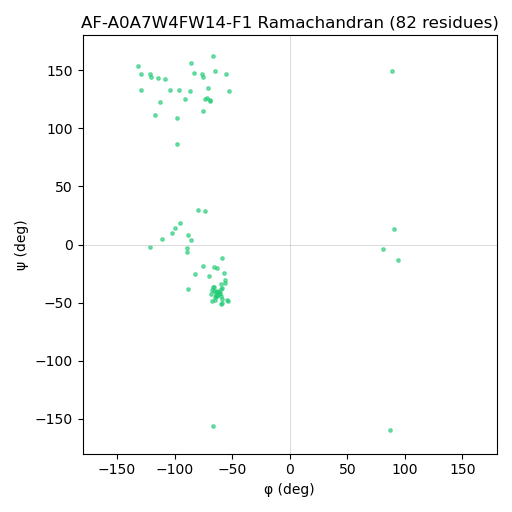 C CA . LEU A 1 82 ? -5.232 -3.366 10.402 1.00 90.38 82 LEU A CA 1
ATOM 648 C C . LEU A 1 82 ? -6.505 -2.733 9.850 1.00 90.38 82 LEU A C 1
ATOM 650 O O . LEU A 1 82 ? -6.783 -1.576 10.171 1.00 90.38 82 LEU A O 1
ATOM 654 N N . ARG A 1 83 ? -7.283 -3.481 9.070 1.00 91.38 83 ARG A N 1
ATOM 655 C CA . ARG A 1 83 ? -8.638 -3.078 8.688 1.00 91.38 83 ARG A CA 1
ATOM 656 C C . ARG A 1 83 ? -9.538 -3.143 9.924 1.00 91.38 83 ARG A C 1
ATOM 658 O O . ARG A 1 83 ? -9.612 -4.192 10.564 1.00 91.38 83 ARG A O 1
ATOM 665 N N . VAL A 1 84 ? -10.195 -2.035 10.259 1.00 90.06 84 VAL A N 1
ATOM 666 C CA . VAL A 1 84 ? -11.170 -1.930 11.360 1.00 90.06 84 VAL A CA 1
ATOM 667 C C . VAL A 1 84 ? -12.582 -1.720 10.848 1.00 90.06 84 VAL A C 1
ATOM 669 O O . VAL A 1 84 ? -12.732 -1.240 9.700 1.00 90.06 84 VAL A O 1
#

Solvent-accessible surface area (backbone atoms only — not comparable to full-atom values): 4910 Å² total; per-residue (Å²): 134,84,74,39,56,43,98,84,71,46,66,32,47,54,54,45,46,51,57,58,57,71,74,54,52,73,76,40,73,50,60,63,75,53,55,72,58,45,41,80,68,69,42,80,68,57,67,72,60,41,42,53,50,34,41,51,24,43,46,72,66,40,23,97,82,27,89,51,30,46,72,45,77,34,95,89,64,67,57,30,36,32,30,90